Protein AF-A0A7C6S1N9-F1 (afdb_monomer_lite)

Foldseek 3Di:
DVLVCQLVAHDKDQAWDFDADPPPLQHGFTDTARWTHHVVGIDGDDDDDDPVVVVVVSVVSVVRVVVVVVCCVVVNDPDLVCVCVVPVVSD

Sequence (91 aa):
VEMIRAAMGGDSFRWPSGCYVNTGDYNHIMMAMETSITKDGVTYAPVKGTEGEVQELTDSYNHLVKLRDEVIEMGIIPAVDQWHTVNENLK

pLDDT: mean 85.08, std 4.95, range [61.66, 92.38]

Structure (mmCIF, N/CA/C/O backbone):
data_AF-A0A7C6S1N9-F1
#
_entry.id   AF-A0A7C6S1N9-F1
#
loop_
_atom_site.group_PDB
_atom_site.id
_atom_site.type_symbol
_atom_site.label_atom_id
_atom_site.label_alt_id
_atom_site.label_comp_id
_atom_site.label_asym_id
_atom_site.label_entity_id
_atom_site.label_seq_id
_atom_site.pdbx_PDB_ins_code
_atom_site.Cartn_x
_atom_site.Cartn_y
_atom_site.Cartn_z
_atom_site.occupancy
_atom_site.B_iso_or_equiv
_atom_site.auth_seq_id
_atom_site.auth_comp_id
_atom_site.auth_asym_id
_atom_site.auth_atom_id
_atom_site.pdbx_PDB_model_num
ATOM 1 N N . VAL A 1 1 ? 4.073 4.324 -17.322 1.00 68.12 1 VAL A N 1
ATOM 2 C CA . VAL A 1 1 ? 3.981 2.985 -17.972 1.00 68.12 1 VAL A CA 1
ATOM 3 C C . VAL A 1 1 ? 5.008 1.990 -17.417 1.00 68.12 1 VAL A C 1
ATOM 5 O O . VAL A 1 1 ? 4.851 0.791 -17.599 1.00 68.12 1 VAL A O 1
ATOM 8 N N . GLU A 1 2 ? 6.031 2.444 -16.687 1.00 78.75 2 GLU A N 1
ATOM 9 C CA . GLU A 1 2 ? 7.134 1.582 -16.230 1.00 78.75 2 GLU A CA 1
ATOM 10 C C . GLU A 1 2 ? 6.711 0.465 -15.265 1.00 78.75 2 GLU A C 1
ATOM 12 O O . GLU A 1 2 ? 7.218 -0.645 -15.379 1.00 78.75 2 GLU A O 1
ATOM 17 N N . MET A 1 3 ? 5.733 0.718 -14.388 1.00 79.50 3 MET A N 1
ATOM 18 C CA . MET A 1 3 ? 5.217 -0.286 -13.446 1.00 79.50 3 MET A CA 1
ATOM 19 C C . MET A 1 3 ? 4.545 -1.471 -14.154 1.00 79.50 3 MET A C 1
ATOM 21 O O . MET A 1 3 ? 4.802 -2.620 -13.814 1.00 79.50 3 MET A O 1
ATOM 25 N N . ILE A 1 4 ? 3.721 -1.203 -15.175 1.00 80.88 4 ILE A N 1
ATOM 26 C CA . ILE A 1 4 ? 3.057 -2.258 -15.957 1.00 80.88 4 ILE A CA 1
ATOM 27 C C . ILE A 1 4 ? 4.076 -3.048 -16.777 1.00 80.88 4 ILE A C 1
ATOM 29 O O . ILE A 1 4 ? 3.974 -4.266 -16.855 1.00 80.88 4 ILE A O 1
ATOM 33 N N . ARG A 1 5 ? 5.108 -2.389 -17.321 1.00 83.94 5 ARG A N 1
ATOM 34 C CA . ARG A 1 5 ? 6.216 -3.088 -17.988 1.00 83.94 5 ARG A CA 1
ATOM 35 C C . ARG A 1 5 ? 6.907 -4.074 -17.038 1.00 83.94 5 ARG A C 1
ATOM 37 O O . ARG A 1 5 ? 7.124 -5.213 -17.436 1.00 83.94 5 ARG A O 1
ATOM 44 N N . ALA A 1 6 ? 7.195 -3.667 -15.802 1.00 81.88 6 ALA A N 1
ATOM 45 C CA . ALA A 1 6 ? 7.794 -4.546 -14.795 1.00 81.88 6 ALA A CA 1
ATOM 46 C C . ALA A 1 6 ? 6.866 -5.721 -14.423 1.00 81.88 6 ALA A C 1
ATOM 48 O O . ALA A 1 6 ? 7.303 -6.871 -14.384 1.00 81.88 6 ALA A O 1
ATOM 49 N N . ALA A 1 7 ? 5.566 -5.455 -14.245 1.00 82.06 7 ALA A N 1
ATOM 50 C CA . ALA A 1 7 ? 4.557 -6.482 -13.969 1.00 82.06 7 ALA A CA 1
ATOM 51 C C . ALA A 1 7 ? 4.370 -7.475 -15.131 1.00 82.06 7 ALA A C 1
ATOM 53 O O . ALA A 1 7 ? 4.070 -8.643 -14.915 1.00 82.06 7 ALA A O 1
ATOM 54 N N . MET A 1 8 ? 4.592 -7.042 -16.374 1.00 84.19 8 MET A N 1
ATOM 55 C CA . MET A 1 8 ? 4.568 -7.911 -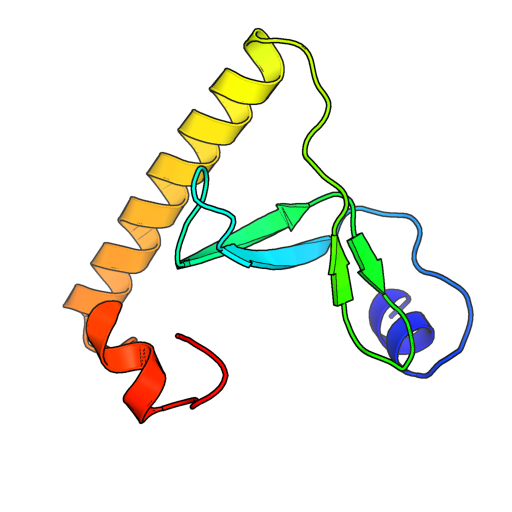17.557 1.00 84.19 8 MET A CA 1
ATOM 56 C C . MET A 1 8 ? 5.879 -8.694 -17.766 1.00 84.19 8 MET A C 1
ATOM 58 O O . MET A 1 8 ? 6.018 -9.391 -18.769 1.00 84.19 8 MET A O 1
ATOM 62 N N . GLY A 1 9 ? 6.844 -8.596 -16.842 1.00 80.69 9 GLY A N 1
ATOM 63 C CA . GLY A 1 9 ? 8.137 -9.280 -16.933 1.00 80.69 9 GLY A CA 1
ATOM 64 C C . GLY A 1 9 ? 9.185 -8.561 -17.789 1.00 80.69 9 GLY A C 1
ATOM 65 O O . GLY A 1 9 ? 10.173 -9.178 -18.179 1.00 80.69 9 GLY A O 1
ATOM 66 N N . GLY A 1 10 ? 8.971 -7.280 -18.099 1.00 83.00 10 GLY A N 1
ATOM 67 C CA . GLY A 1 10 ? 9.972 -6.404 -18.706 1.00 83.00 10 GLY A CA 1
ATOM 68 C C . GLY A 1 10 ? 10.938 -5.810 -17.674 1.00 83.00 10 GLY A C 1
ATOM 69 O O . GLY A 1 10 ? 11.173 -6.384 -16.612 1.00 83.00 10 GLY A O 1
ATOM 70 N N . ASP A 1 11 ? 11.499 -4.637 -17.982 1.00 83.94 11 ASP A N 1
ATOM 71 C CA . ASP A 1 11 ? 12.483 -3.971 -17.116 1.00 83.94 11 ASP A CA 1
ATOM 72 C C . ASP A 1 11 ? 11.941 -3.688 -15.708 1.00 83.94 11 ASP A C 1
ATOM 74 O O . ASP A 1 11 ? 10.816 -3.207 -15.547 1.00 83.94 11 ASP A O 1
ATOM 78 N N . SER A 1 12 ? 12.777 -3.929 -14.693 1.00 80.31 12 SER A N 1
ATOM 79 C CA . SER A 1 12 ? 12.414 -3.742 -13.286 1.00 80.31 12 SER A CA 1
ATOM 80 C C . SER A 1 12 ? 12.093 -2.285 -12.949 1.00 80.31 12 SER A C 1
ATOM 82 O O . SER A 1 12 ? 12.841 -1.367 -13.294 1.00 80.31 12 SER A O 1
ATOM 84 N N . PHE A 1 13 ? 11.013 -2.090 -12.193 1.00 83.44 13 PHE A N 1
ATOM 85 C CA . PHE A 1 13 ? 10.666 -0.807 -11.589 1.00 83.44 13 PHE A CA 1
ATOM 86 C C . PHE A 1 13 ? 11.532 -0.568 -10.344 1.00 83.44 13 PHE A C 1
ATOM 88 O O . PHE A 1 13 ? 11.642 -1.451 -9.499 1.00 83.44 13 PHE A O 1
ATOM 95 N N . ARG A 1 14 ? 12.179 0.602 -10.252 1.00 83.62 14 ARG A N 1
ATOM 96 C CA . ARG A 1 14 ? 13.175 0.922 -9.206 1.00 83.62 14 ARG A CA 1
ATOM 97 C C . ARG A 1 14 ? 12.727 2.009 -8.226 1.00 83.62 14 ARG A C 1
ATOM 99 O O . ARG A 1 14 ? 13.560 2.575 -7.528 1.00 83.62 14 ARG A O 1
ATOM 106 N N . TRP A 1 15 ? 11.439 2.328 -8.208 1.00 85.56 15 TRP A N 1
ATOM 107 C CA . TRP A 1 15 ? 10.881 3.353 -7.331 1.00 85.56 15 TRP A CA 1
ATOM 108 C C . TRP A 1 15 ? 9.873 2.732 -6.357 1.00 85.56 15 TRP A C 1
ATOM 110 O O . TRP A 1 15 ? 9.330 1.663 -6.648 1.00 85.56 15 TRP A O 1
ATOM 120 N N . PRO A 1 16 ? 9.598 3.387 -5.217 1.00 85.25 16 PRO A N 1
ATOM 121 C CA . PRO A 1 16 ? 8.519 2.977 -4.330 1.00 85.25 16 PRO A CA 1
ATOM 122 C C . PRO A 1 16 ? 7.167 2.960 -5.050 1.00 85.25 16 PRO A C 1
ATOM 124 O O . PRO A 1 16 ? 6.876 3.832 -5.872 1.00 85.25 16 PRO A O 1
ATOM 127 N N . SER A 1 17 ? 6.327 1.981 -4.726 1.00 87.19 17 SER A N 1
ATOM 128 C CA . SER A 1 17 ? 4.961 1.865 -5.239 1.00 87.19 17 SER A CA 1
ATOM 129 C C . SER A 1 17 ? 3.983 1.675 -4.094 1.00 87.19 17 SER A C 1
ATOM 131 O O . SER A 1 17 ? 4.309 1.076 -3.072 1.00 87.19 17 SER A O 1
ATOM 133 N N . GLY A 1 18 ? 2.748 2.135 -4.303 1.00 87.94 18 GLY A N 1
ATOM 134 C CA . GLY A 1 18 ? 1.625 1.745 -3.462 1.00 87.94 18 GLY A CA 1
ATOM 135 C C . GLY A 1 18 ? 1.425 0.232 -3.527 1.00 87.94 18 GLY A C 1
ATOM 136 O O . GLY A 1 18 ? 1.226 -0.315 -4.614 1.00 87.94 18 GLY A O 1
ATOM 137 N N . CYS A 1 19 ? 1.485 -0.437 -2.382 1.00 87.38 19 CYS A N 1
ATOM 138 C CA . CYS A 1 19 ? 1.165 -1.852 -2.247 1.00 87.38 19 CYS A CA 1
ATOM 139 C C . CYS A 1 19 ? 0.319 -2.094 -1.001 1.00 87.38 19 CYS A C 1
ATOM 141 O O . CYS A 1 19 ? 0.239 -1.248 -0.107 1.00 87.38 19 CYS A O 1
ATOM 143 N N . TYR A 1 20 ? -0.311 -3.264 -0.957 1.00 87.50 20 TYR A N 1
ATOM 144 C CA . TYR A 1 20 ? -1.066 -3.692 0.207 1.00 87.50 20 TYR A CA 1
ATOM 145 C C . TYR A 1 20 ? -0.115 -4.104 1.331 1.00 87.50 20 TYR A C 1
ATOM 147 O O . TYR A 1 20 ? 0.763 -4.942 1.115 1.00 87.50 20 TYR A O 1
ATOM 155 N N . VAL A 1 21 ? -0.291 -3.518 2.513 1.00 85.88 21 VAL A N 1
ATOM 156 C CA . VAL A 1 21 ? 0.533 -3.773 3.698 1.00 85.88 21 VAL A CA 1
ATOM 157 C C . VAL A 1 21 ? -0.349 -4.311 4.822 1.00 85.88 21 VAL A C 1
ATOM 159 O O . VAL A 1 21 ? -1.394 -3.741 5.148 1.00 85.88 21 VAL A O 1
ATOM 162 N N . ASN A 1 22 ? 0.080 -5.444 5.379 1.00 83.69 22 ASN A N 1
ATOM 163 C CA . ASN A 1 22 ? -0.546 -6.107 6.519 1.00 83.69 22 ASN A CA 1
ATOM 164 C C . ASN A 1 22 ? 0.532 -6.850 7.326 1.00 83.69 22 ASN A C 1
ATOM 166 O O . ASN A 1 22 ? 0.658 -8.070 7.236 1.00 83.69 22 ASN A O 1
ATOM 170 N N . THR A 1 23 ? 1.398 -6.100 8.013 1.00 77.75 23 THR A N 1
ATOM 171 C CA . THR A 1 23 ? 2.612 -6.630 8.672 1.00 77.75 23 THR A CA 1
ATOM 172 C C . THR A 1 23 ? 2.533 -6.697 10.195 1.00 77.75 23 THR A C 1
ATOM 174 O O . THR A 1 23 ? 3.515 -7.077 10.827 1.00 77.75 23 THR A O 1
ATOM 177 N N . GLY A 1 24 ? 1.408 -6.327 10.806 1.00 79.06 24 GLY A N 1
ATOM 178 C CA . GLY A 1 24 ? 1.262 -6.184 12.256 1.00 79.06 24 GLY A CA 1
ATOM 179 C C . GLY A 1 24 ? 1.401 -4.732 12.710 1.00 79.06 24 GLY A C 1
ATOM 180 O O . GLY A 1 24 ? 0.495 -4.227 13.372 1.00 79.06 24 GLY A O 1
ATOM 181 N N . ASP A 1 25 ? 2.473 -4.048 12.297 1.00 79.62 25 ASP A N 1
ATOM 182 C CA . ASP A 1 25 ? 2.690 -2.620 12.598 1.00 79.62 25 ASP A CA 1
ATOM 183 C C . ASP A 1 25 ? 1.773 -1.713 11.760 1.00 79.62 25 ASP A C 1
ATOM 185 O O . ASP A 1 25 ? 1.204 -0.743 12.259 1.00 79.62 25 ASP A O 1
ATOM 189 N N . TYR A 1 26 ? 1.575 -2.079 10.490 1.00 83.62 26 TYR A N 1
ATOM 190 C CA . TYR A 1 26 ? 0.678 -1.410 9.552 1.00 83.62 26 TYR A CA 1
ATOM 191 C C . TYR A 1 26 ? -0.274 -2.448 8.966 1.00 83.62 26 TYR A C 1
ATOM 193 O O . TYR A 1 26 ? 0.165 -3.392 8.303 1.00 83.62 26 TYR A O 1
ATOM 201 N N . ASN A 1 27 ? -1.573 -2.288 9.227 1.00 85.69 27 ASN A N 1
ATOM 202 C CA . ASN A 1 27 ? -2.571 -3.306 8.908 1.00 85.69 27 ASN A CA 1
ATOM 203 C C . ASN A 1 27 ? -3.653 -2.773 7.972 1.00 85.69 27 ASN A C 1
ATOM 205 O O . ASN A 1 27 ? -4.188 -1.679 8.168 1.00 85.69 27 ASN A O 1
ATOM 209 N N . HIS A 1 28 ? -4.032 -3.607 7.004 1.00 85.50 28 HIS A N 1
ATOM 210 C CA . HIS A 1 28 ? -5.158 -3.378 6.098 1.00 85.50 28 HIS A CA 1
ATOM 211 C C . HIS A 1 28 ? -5.128 -2.002 5.418 1.00 85.50 28 HIS A C 1
ATOM 213 O O . HIS A 1 28 ? -6.110 -1.251 5.454 1.00 85.50 28 HIS A O 1
ATOM 219 N N . ILE A 1 29 ? -3.986 -1.659 4.818 1.00 87.56 29 ILE A N 1
ATOM 220 C CA . ILE A 1 29 ? -3.792 -0.360 4.173 1.00 87.56 29 ILE A CA 1
ATOM 221 C C . ILE A 1 29 ? -3.026 -0.482 2.856 1.00 87.56 29 ILE A C 1
ATOM 223 O O . ILE A 1 29 ? -2.258 -1.419 2.644 1.00 87.56 29 ILE A O 1
ATOM 227 N N . MET A 1 30 ? -3.236 0.490 1.971 1.00 87.44 30 MET A N 1
ATOM 228 C CA . MET A 1 30 ? -2.426 0.690 0.771 1.00 87.44 30 MET A CA 1
ATOM 229 C C . MET A 1 30 ? -1.493 1.873 1.018 1.00 87.44 30 MET A C 1
ATOM 231 O O . MET A 1 30 ? -1.966 2.993 1.199 1.00 87.44 30 MET A O 1
ATOM 235 N N . MET A 1 31 ? -0.182 1.640 1.021 1.00 86.88 31 MET A N 1
ATOM 236 C CA . MET A 1 31 ? 0.813 2.695 1.242 1.00 86.88 31 MET A CA 1
ATOM 237 C C . MET A 1 31 ? 2.030 2.512 0.339 1.00 86.88 31 MET A C 1
ATOM 239 O O . MET A 1 31 ? 2.283 1.416 -0.166 1.00 86.88 31 MET A O 1
ATOM 243 N N . ALA A 1 32 ? 2.756 3.604 0.096 1.00 86.19 32 ALA A N 1
A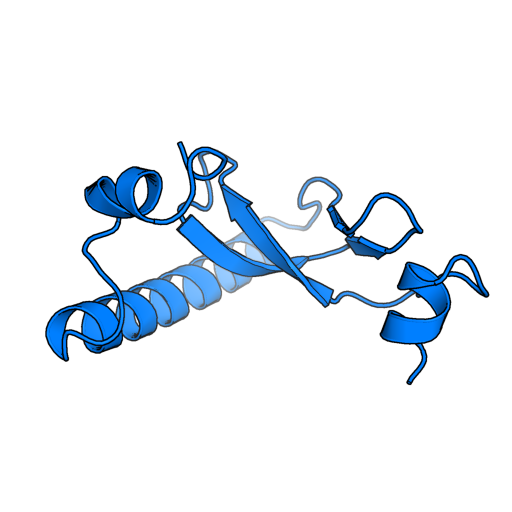TOM 244 C CA . ALA A 1 32 ? 3.981 3.562 -0.686 1.00 86.19 32 ALA A CA 1
ATOM 245 C C . ALA A 1 32 ? 5.083 2.879 0.126 1.00 86.19 32 ALA A C 1
ATOM 247 O O . ALA A 1 32 ? 5.478 3.377 1.176 1.00 86.19 32 ALA A O 1
ATOM 248 N N . MET A 1 33 ? 5.574 1.751 -0.378 1.00 85.75 33 MET A N 1
ATOM 249 C CA . MET A 1 33 ? 6.668 0.998 0.231 1.00 85.75 33 MET A CA 1
ATOM 250 C C . MET A 1 33 ? 7.801 0.826 -0.773 1.00 85.75 33 MET A C 1
ATOM 252 O O . MET A 1 33 ? 7.616 0.993 -1.983 1.00 85.75 33 MET A O 1
ATOM 256 N N . GLU A 1 34 ? 8.979 0.447 -0.282 1.00 85.56 34 GLU A N 1
ATOM 257 C CA . GLU A 1 34 ? 10.068 -0.008 -1.142 1.00 85.56 34 GLU A CA 1
ATOM 258 C C . GLU A 1 34 ? 9.687 -1.359 -1.765 1.00 85.56 34 GLU A C 1
ATOM 260 O O . GLU A 1 34 ? 9.852 -2.426 -1.171 1.00 85.56 34 GLU A O 1
ATOM 265 N N . THR A 1 35 ? 9.090 -1.291 -2.954 1.00 85.94 35 THR A N 1
ATOM 266 C CA . THR A 1 35 ? 8.494 -2.434 -3.646 1.00 85.94 35 THR A CA 1
ATOM 267 C C . THR A 1 35 ? 9.351 -2.940 -4.794 1.00 85.94 35 THR A C 1
ATOM 269 O O . THR A 1 35 ? 9.872 -2.155 -5.583 1.00 85.94 35 THR A O 1
ATOM 272 N N . SER A 1 36 ? 9.364 -4.256 -4.972 1.00 85.44 36 SER A N 1
ATOM 273 C CA . SER A 1 36 ? 9.797 -4.923 -6.194 1.00 85.44 36 SER A CA 1
ATOM 274 C C . SER A 1 36 ? 8.571 -5.445 -6.942 1.00 85.44 36 SER A C 1
ATOM 276 O O . SER A 1 36 ? 7.816 -6.267 -6.414 1.00 85.44 36 SER A O 1
ATOM 278 N N . ILE A 1 37 ? 8.360 -4.945 -8.162 1.00 85.81 37 ILE A N 1
ATOM 279 C CA . ILE A 1 37 ? 7.283 -5.385 -9.057 1.00 85.81 37 ILE A CA 1
ATOM 280 C C . ILE A 1 37 ? 7.883 -6.337 -10.090 1.00 85.81 37 ILE A C 1
ATOM 282 O O . ILE A 1 37 ? 8.758 -5.942 -10.865 1.00 85.81 37 ILE A O 1
ATOM 286 N N . THR A 1 38 ? 7.402 -7.576 -10.110 1.00 86.12 38 THR A N 1
ATOM 287 C CA . THR A 1 38 ? 7.800 -8.613 -11.070 1.00 86.12 38 THR A CA 1
ATOM 288 C C . THR A 1 38 ? 6.561 -9.267 -11.689 1.00 86.12 38 THR A C 1
ATOM 290 O O . THR A 1 38 ? 5.425 -8.909 -11.372 1.00 86.12 38 THR A O 1
ATOM 293 N N . LYS A 1 39 ? 6.762 -10.260 -12.564 1.00 86.12 39 LYS A N 1
ATOM 294 C CA . LYS A 1 39 ? 5.671 -11.081 -13.124 1.00 86.12 39 LYS A CA 1
ATOM 295 C C . LYS A 1 39 ? 4.832 -11.805 -12.063 1.00 86.12 39 LYS A C 1
ATOM 297 O O . LYS A 1 39 ? 3.696 -12.173 -12.338 1.00 86.12 39 LYS A O 1
ATOM 302 N N . ASP A 1 40 ? 5.402 -12.021 -10.878 1.00 83.06 40 ASP A N 1
ATOM 303 C CA . ASP A 1 40 ? 4.755 -12.726 -9.770 1.00 83.06 40 ASP A CA 1
ATOM 304 C C . ASP A 1 40 ? 3.946 -11.756 -8.883 1.00 83.06 40 ASP A C 1
ATOM 306 O O . ASP A 1 40 ? 3.350 -12.164 -7.889 1.00 83.06 40 ASP A O 1
ATOM 310 N N . GLY A 1 41 ? 3.897 -10.470 -9.255 1.00 81.56 41 GLY A N 1
ATOM 311 C CA . GLY A 1 41 ? 3.159 -9.423 -8.561 1.00 81.56 41 GLY A CA 1
ATOM 312 C C . GLY A 1 41 ? 4.074 -8.420 -7.864 1.00 81.56 41 GLY A C 1
ATOM 313 O O . GLY A 1 41 ? 5.192 -8.145 -8.303 1.00 81.56 41 GLY A O 1
ATOM 314 N N . VAL A 1 42 ? 3.568 -7.828 -6.784 1.00 86.81 42 VAL A N 1
ATOM 315 C CA . VAL A 1 42 ? 4.292 -6.841 -5.979 1.00 86.81 42 VAL A CA 1
ATOM 316 C C . VAL A 1 42 ? 4.717 -7.457 -4.653 1.00 86.81 42 VAL A C 1
ATOM 318 O O . VAL A 1 42 ? 3.919 -8.077 -3.955 1.00 86.81 42 VAL A O 1
ATOM 321 N N . THR A 1 43 ? 5.979 -7.260 -4.296 1.00 85.81 43 THR A N 1
ATOM 322 C CA . THR A 1 43 ? 6.521 -7.564 -2.965 1.00 85.81 43 THR A CA 1
ATOM 323 C C . THR A 1 43 ? 7.157 -6.300 -2.402 1.00 85.81 43 THR A C 1
ATOM 325 O O . THR A 1 43 ? 7.598 -5.453 -3.177 1.00 85.81 43 THR A O 1
ATOM 328 N N . TYR A 1 44 ? 7.193 -6.136 -1.082 1.00 87.00 44 TYR A N 1
ATOM 329 C CA . TYR A 1 44 ? 7.829 -4.984 -0.438 1.00 87.00 44 TYR A CA 1
ATOM 330 C C . TYR A 1 44 ? 8.870 -5.424 0.588 1.00 87.00 44 TYR A C 1
ATOM 332 O O . TYR A 1 44 ? 8.747 -6.480 1.210 1.00 87.00 44 TYR A O 1
ATOM 340 N N . ALA A 1 45 ? 9.917 -4.615 0.733 1.00 82.88 45 ALA A N 1
ATOM 341 C CA . ALA A 1 45 ? 10.947 -4.813 1.739 1.00 82.88 45 ALA A CA 1
ATOM 342 C C . ALA A 1 45 ? 10.484 -4.300 3.120 1.00 82.88 45 ALA A C 1
ATOM 344 O O . ALA A 1 45 ? 9.607 -3.435 3.196 1.00 82.88 45 ALA A O 1
ATOM 345 N N . PRO A 1 46 ? 11.074 -4.802 4.224 1.00 79.06 46 PRO A N 1
ATOM 346 C CA . PRO A 1 46 ? 10.840 -4.250 5.555 1.00 79.06 46 PRO A CA 1
ATOM 347 C C . PRO A 1 46 ? 11.224 -2.770 5.613 1.00 79.06 46 PRO A C 1
ATOM 349 O O . PRO A 1 46 ? 12.249 -2.383 5.047 1.00 79.06 46 PRO A O 1
ATOM 352 N N . VAL A 1 47 ? 10.447 -1.967 6.344 1.00 78.31 47 VAL A N 1
ATOM 353 C CA . VAL A 1 47 ? 10.750 -0.547 6.566 1.00 78.31 47 VAL A CA 1
ATOM 354 C C . VAL A 1 47 ? 12.080 -0.431 7.308 1.00 78.31 47 VAL A C 1
ATOM 356 O O . VAL A 1 47 ? 12.262 -1.008 8.380 1.00 78.31 47 VAL A O 1
ATOM 359 N N . LYS A 1 48 ? 13.023 0.310 6.727 1.00 76.38 48 LYS A N 1
ATOM 360 C CA . LYS A 1 48 ? 14.306 0.651 7.343 1.00 76.38 48 LYS A CA 1
ATOM 361 C C . LYS A 1 48 ? 14.458 2.162 7.294 1.00 76.38 48 LYS A C 1
ATOM 363 O O . LYS A 1 48 ? 14.474 2.735 6.212 1.00 76.38 48 LYS A O 1
ATOM 368 N N . GLY A 1 49 ? 14.578 2.783 8.456 1.00 79.06 49 GLY A N 1
ATOM 369 C CA . GLY A 1 49 ? 14.724 4.225 8.591 1.00 79.06 49 GLY A CA 1
ATOM 370 C C . GLY A 1 49 ? 15.143 4.592 10.005 1.00 79.06 49 GLY A C 1
ATOM 371 O O . GLY A 1 49 ? 15.253 3.733 10.884 1.00 79.06 49 GLY A O 1
ATOM 372 N N . THR A 1 50 ? 15.404 5.872 10.210 1.00 86.50 50 THR A N 1
ATOM 373 C CA . THR A 1 50 ? 15.588 6.455 11.538 1.00 86.50 50 THR A CA 1
ATOM 374 C C . THR A 1 50 ? 14.262 6.488 12.303 1.00 86.50 50 THR A C 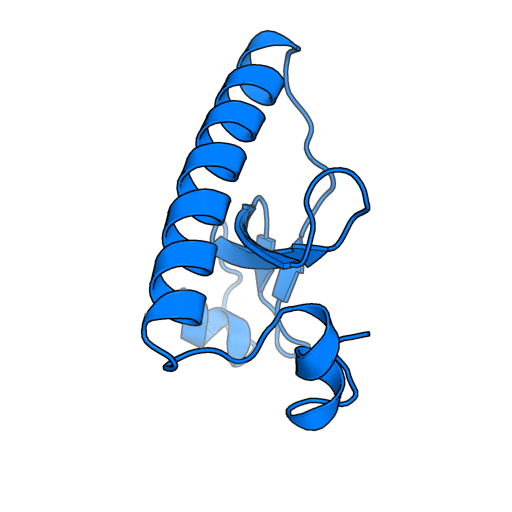1
ATOM 376 O O . THR A 1 50 ? 13.188 6.445 11.706 1.00 86.50 50 THR A O 1
ATOM 379 N N . GLU A 1 51 ? 14.314 6.596 13.633 1.00 86.62 51 GLU A N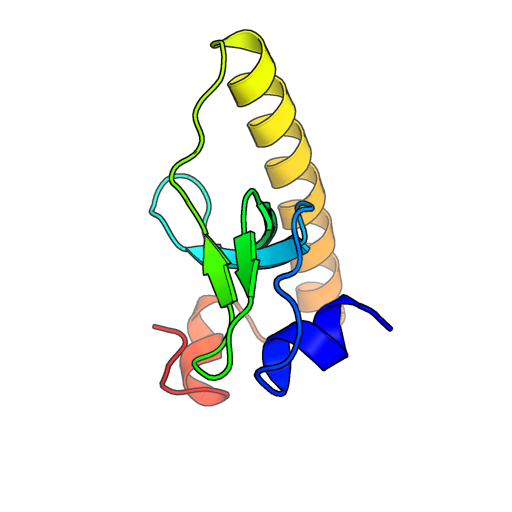 1
ATOM 380 C CA . GLU A 1 51 ? 13.100 6.678 14.465 1.00 86.62 51 GLU A CA 1
ATOM 381 C C . GLU A 1 51 ? 12.174 7.834 14.041 1.00 86.62 51 GLU A C 1
ATOM 383 O O . GLU A 1 51 ? 10.955 7.681 14.056 1.00 86.62 51 GLU A O 1
ATOM 388 N N . GLY A 1 52 ? 12.743 8.961 13.592 1.00 89.19 52 GLY A N 1
ATOM 389 C CA . GLY A 1 52 ? 11.975 10.099 13.077 1.00 89.19 52 GLY A CA 1
ATOM 390 C C . GLY A 1 52 ? 11.220 9.782 11.784 1.00 89.19 52 GLY A C 1
ATOM 391 O O . GLY A 1 52 ? 10.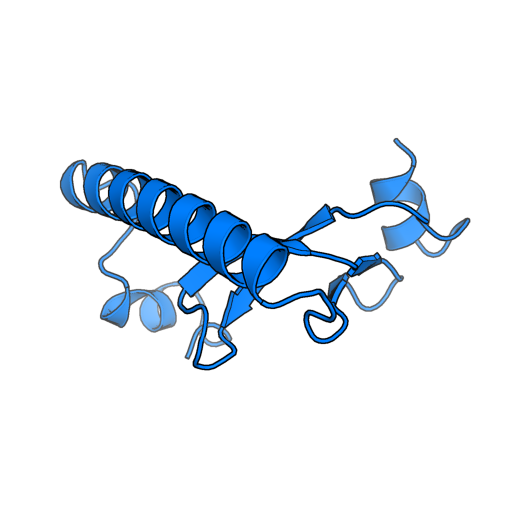031 10.067 11.686 1.00 89.19 52 GLY A O 1
ATOM 392 N N . GLU A 1 53 ? 11.871 9.124 10.822 1.00 86.62 53 GLU A N 1
ATOM 393 C CA . GLU A 1 53 ? 11.234 8.719 9.557 1.00 86.62 53 GLU A CA 1
ATOM 394 C C . GLU A 1 53 ? 10.134 7.671 9.785 1.00 86.62 53 GLU A C 1
ATOM 396 O O . GLU A 1 53 ? 9.095 7.700 9.128 1.00 86.62 53 GLU A O 1
ATOM 401 N N . VAL A 1 54 ? 10.328 6.764 10.749 1.00 86.19 54 VAL A N 1
ATOM 402 C CA . VAL A 1 54 ? 9.302 5.783 11.137 1.00 86.19 54 VAL A CA 1
ATOM 403 C C . VAL A 1 54 ? 8.106 6.466 11.807 1.00 86.19 54 VAL A C 1
ATOM 405 O O . VAL A 1 54 ? 6.962 6.069 11.571 1.00 86.19 54 VAL A O 1
ATOM 408 N N . GLN A 1 55 ? 8.332 7.514 12.604 1.00 88.88 55 GLN A N 1
ATOM 409 C CA . GLN A 1 55 ? 7.243 8.297 13.187 1.00 88.88 55 GLN A CA 1
ATOM 410 C C . GLN A 1 55 ? 6.440 9.029 12.104 1.00 88.88 55 GLN A C 1
ATOM 412 O O . GLN A 1 55 ? 5.216 8.928 12.092 1.00 88.88 55 GLN A O 1
ATOM 417 N N . GLU A 1 56 ? 7.107 9.684 11.150 1.00 89.69 56 GLU A N 1
ATOM 418 C CA . GLU A 1 56 ? 6.436 10.340 10.018 1.00 89.69 56 GLU A CA 1
ATOM 419 C C . GLU A 1 56 ? 5.635 9.340 9.169 1.00 89.69 56 GLU A C 1
ATOM 421 O O . GLU A 1 56 ? 4.505 9.620 8.756 1.00 89.69 56 GLU A O 1
ATOM 426 N N . LEU A 1 57 ? 6.180 8.137 8.952 1.00 87.75 57 LEU A N 1
ATOM 427 C CA . LEU A 1 57 ? 5.475 7.054 8.270 1.00 87.75 57 LEU A CA 1
ATOM 428 C C . LEU A 1 57 ? 4.229 6.608 9.047 1.00 87.75 57 LEU A C 1
ATOM 430 O O . LEU A 1 57 ? 3.180 6.358 8.453 1.00 87.75 57 LEU A O 1
ATOM 434 N N . THR A 1 58 ? 4.327 6.546 10.374 1.00 87.88 58 THR A N 1
ATOM 435 C CA . THR A 1 58 ? 3.216 6.183 11.263 1.00 87.88 58 THR A CA 1
ATOM 436 C C . THR A 1 58 ? 2.124 7.249 11.269 1.00 87.88 58 THR A C 1
ATOM 438 O O . THR A 1 58 ? 0.938 6.921 11.210 1.00 87.88 58 THR A O 1
ATOM 441 N N . ASP A 1 59 ? 2.495 8.526 11.247 1.00 91.44 59 ASP A N 1
ATOM 442 C CA . ASP A 1 59 ? 1.543 9.632 11.137 1.00 91.44 59 ASP A CA 1
ATOM 443 C C . ASP A 1 59 ? 0.833 9.616 9.772 1.00 91.44 59 ASP A C 1
ATOM 445 O O . ASP A 1 59 ? -0.390 9.777 9.697 1.00 91.44 59 ASP A O 1
ATOM 449 N N . SER A 1 60 ? 1.574 9.329 8.694 1.00 89.44 60 SER A N 1
ATOM 450 C CA . SER A 1 60 ? 1.013 9.119 7.354 1.00 89.44 60 SER A CA 1
ATOM 451 C C . SER A 1 60 ? 0.026 7.946 7.327 1.00 89.44 60 SER A C 1
ATOM 453 O O . SER A 1 60 ? -1.086 8.076 6.808 1.00 89.44 60 SER A O 1
ATOM 455 N N . TYR A 1 61 ? 0.383 6.824 7.956 1.00 90.81 61 TYR A N 1
ATOM 456 C CA . TYR A 1 61 ? -0.493 5.665 8.104 1.00 90.81 61 TYR A CA 1
ATOM 457 C C . TYR A 1 61 ? -1.795 6.014 8.833 1.00 90.81 61 TYR A C 1
ATOM 459 O O . TYR A 1 61 ? -2.873 5.697 8.334 1.00 90.81 61 TYR A O 1
ATOM 467 N N . ASN A 1 62 ? -1.721 6.715 9.967 1.00 90.44 62 ASN A N 1
ATOM 468 C CA . ASN A 1 62 ? -2.903 7.102 10.742 1.00 90.44 62 ASN A CA 1
ATOM 469 C C . ASN A 1 62 ? -3.862 7.984 9.932 1.00 90.44 62 ASN A C 1
ATOM 471 O O . ASN A 1 62 ? -5.083 7.822 10.001 1.00 90.44 62 ASN A O 1
ATOM 475 N N . HIS A 1 63 ? -3.318 8.890 9.119 1.00 91.44 63 HIS A N 1
ATOM 476 C CA . HIS A 1 63 ? -4.121 9.699 8.209 1.00 91.44 63 HIS A CA 1
ATOM 477 C C . HIS A 1 63 ? -4.830 8.841 7.145 1.00 91.44 63 HIS A C 1
ATOM 479 O O . HIS A 1 63 ? -6.019 9.033 6.887 1.00 91.44 63 HIS A O 1
ATOM 485 N N . LEU A 1 64 ? -4.134 7.861 6.562 1.00 90.31 64 LEU A N 1
ATOM 486 C CA . LEU A 1 64 ? -4.720 6.941 5.581 1.00 90.31 64 LEU A CA 1
ATOM 487 C C . LEU A 1 64 ? -5.774 6.014 6.200 1.00 90.31 64 LEU A C 1
ATOM 489 O O . LEU A 1 64 ? -6.788 5.742 5.560 1.00 90.31 64 LEU A O 1
ATOM 493 N N . VAL A 1 65 ? -5.567 5.561 7.438 1.00 90.19 65 VAL A N 1
ATOM 494 C CA . VAL A 1 65 ? -6.552 4.778 8.200 1.00 90.19 65 VAL A CA 1
ATOM 495 C C . VAL A 1 65 ? -7.847 5.560 8.356 1.00 90.19 65 VAL A C 1
ATOM 497 O O . VAL A 1 65 ? -8.911 5.031 8.054 1.00 90.19 65 VAL A O 1
ATOM 500 N N . LYS A 1 66 ? -7.760 6.840 8.727 1.00 92.25 66 LYS A N 1
ATOM 501 C CA . LYS A 1 66 ? -8.944 7.692 8.832 1.00 92.25 66 LYS A CA 1
ATOM 502 C C . LYS A 1 66 ? -9.692 7.792 7.500 1.00 92.25 66 LYS A C 1
ATOM 504 O O . LYS A 1 66 ? -10.904 7.618 7.472 1.00 92.25 66 LYS A O 1
ATOM 509 N N . LEU A 1 67 ? -8.974 8.012 6.397 1.00 91.00 67 LEU A N 1
ATOM 510 C CA . LEU A 1 67 ? -9.585 8.082 5.067 1.00 91.00 67 LEU A CA 1
ATOM 511 C C . LEU A 1 67 ? -10.239 6.750 4.664 1.00 91.00 67 LEU A C 1
ATOM 513 O O . LEU A 1 67 ? -11.325 6.741 4.092 1.00 91.00 67 LEU A O 1
ATOM 517 N N . ARG A 1 68 ? -9.600 5.615 4.973 1.00 89.44 68 ARG A N 1
ATOM 518 C CA . ARG A 1 68 ? -10.184 4.284 4.758 1.00 89.44 68 ARG A CA 1
ATOM 519 C C . ARG A 1 68 ? -11.487 4.139 5.540 1.00 89.44 68 ARG A C 1
ATOM 521 O O . ARG A 1 68 ? -12.477 3.693 4.969 1.00 89.44 68 ARG A O 1
ATOM 528 N N . ASP A 1 69 ? -11.484 4.512 6.813 1.00 90.06 69 ASP A N 1
ATOM 529 C CA . ASP A 1 69 ? -12.640 4.361 7.694 1.00 90.06 69 ASP A CA 1
ATOM 530 C C . ASP A 1 69 ? -13.806 5.266 7.253 1.00 90.06 69 ASP A C 1
ATOM 532 O O . ASP A 1 69 ? -14.949 4.817 7.241 1.00 90.06 69 ASP A O 1
ATOM 536 N N . GLU A 1 70 ? -13.527 6.480 6.764 1.00 92.38 70 GLU A N 1
ATOM 537 C CA . GLU A 1 70 ? -14.534 7.353 6.134 1.00 92.38 70 GLU A CA 1
ATOM 538 C C . GLU A 1 70 ? -15.174 6.691 4.897 1.00 92.38 70 GLU A C 1
ATOM 540 O O . GLU A 1 70 ? -16.389 6.737 4.711 1.00 92.38 70 GLU A O 1
ATOM 545 N N . VAL A 1 71 ? -14.382 6.022 4.054 1.00 90.62 71 VAL A N 1
ATOM 546 C CA . VAL A 1 71 ? -14.892 5.313 2.864 1.00 90.62 71 VAL A CA 1
ATOM 547 C C . VAL A 1 71 ? -15.682 4.048 3.239 1.00 90.62 71 VAL A C 1
ATOM 549 O O . VAL A 1 71 ? -16.622 3.674 2.527 1.00 90.62 71 VAL A O 1
ATOM 552 N N . ILE A 1 72 ? -15.339 3.407 4.362 1.00 90.69 72 ILE A N 1
ATOM 553 C CA . ILE A 1 72 ? -16.127 2.313 4.946 1.00 90.69 72 ILE A CA 1
ATOM 554 C C . ILE A 1 72 ? -17.479 2.841 5.435 1.00 90.69 72 ILE A C 1
ATOM 556 O O . ILE A 1 72 ? -18.512 2.239 5.146 1.00 90.69 72 ILE A O 1
ATOM 560 N N . GLU A 1 73 ? -17.502 3.992 6.109 1.00 91.62 73 GLU A N 1
ATOM 561 C CA . GLU A 1 73 ? -18.737 4.630 6.583 1.00 91.62 73 GLU A CA 1
ATOM 562 C C . GLU A 1 73 ? -19.665 5.032 5.424 1.00 91.62 73 GLU A C 1
ATOM 564 O O . GLU A 1 73 ? -20.883 4.880 5.513 1.00 91.62 73 GLU A O 1
ATOM 569 N N . MET A 1 74 ? -19.098 5.454 4.289 1.00 92.00 74 MET A N 1
ATOM 570 C CA . MET A 1 74 ? -19.854 5.713 3.056 1.00 92.00 74 MET A CA 1
ATOM 571 C C . MET A 1 74 ? -20.417 4.439 2.396 1.00 92.00 74 MET A C 1
ATOM 573 O O . MET A 1 74 ? -21.168 4.539 1.425 1.0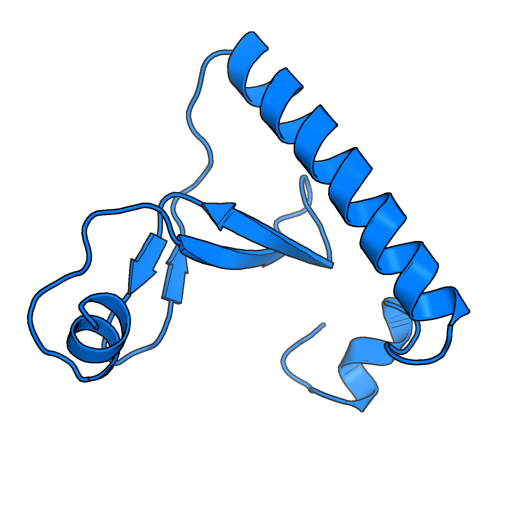0 92.00 74 MET A O 1
ATOM 577 N N . GLY A 1 75 ? -20.061 3.245 2.886 1.00 87.69 75 GLY A N 1
ATOM 578 C CA . GLY A 1 75 ? -20.539 1.958 2.377 1.00 87.69 75 GLY A CA 1
ATOM 579 C C . GLY A 1 75 ? -19.912 1.528 1.048 1.00 87.69 75 GLY A C 1
ATOM 580 O O . GLY A 1 75 ? -20.433 0.629 0.390 1.00 87.69 75 GLY A O 1
ATOM 581 N N . ILE A 1 76 ? -18.813 2.167 0.631 1.00 88.50 76 ILE A N 1
ATOM 582 C CA . ILE A 1 76 ? -18.097 1.823 -0.608 1.00 88.50 76 ILE A CA 1
ATOM 583 C C . ILE A 1 76 ? -17.187 0.612 -0.376 1.00 88.50 76 ILE A C 1
ATOM 585 O O . ILE A 1 76 ? -17.101 -0.273 -1.226 1.00 88.50 76 ILE A O 1
ATOM 589 N N . ILE A 1 77 ? -16.505 0.578 0.772 1.00 88.19 77 ILE A N 1
ATOM 590 C CA . ILE A 1 77 ? -15.638 -0.528 1.188 1.00 88.19 77 ILE A CA 1
ATOM 591 C C . ILE A 1 77 ? -16.309 -1.234 2.378 1.00 88.19 77 ILE A C 1
ATOM 593 O O . ILE A 1 77 ? -16.785 -0.555 3.286 1.00 88.19 77 ILE A O 1
ATOM 597 N N . PRO A 1 78 ? -16.376 -2.578 2.409 1.00 87.81 78 PRO A N 1
ATOM 598 C CA . PRO A 1 78 ? -16.892 -3.297 3.572 1.00 87.81 78 PRO A CA 1
ATOM 599 C C . PRO A 1 78 ? -15.987 -3.102 4.797 1.00 87.81 78 PRO A C 1
ATOM 601 O O . PRO A 1 78 ? -14.821 -2.719 4.676 1.00 87.81 78 PRO A O 1
ATOM 604 N N . ALA A 1 79 ? -16.504 -3.405 5.988 1.00 88.12 79 ALA A N 1
ATOM 605 C CA . ALA A 1 79 ? -15.700 -3.379 7.206 1.00 88.12 79 ALA A CA 1
ATOM 606 C C . ALA A 1 79 ? -14.465 -4.288 7.065 1.00 88.12 79 ALA A C 1
ATOM 608 O O . ALA A 1 79 ? -14.511 -5.306 6.374 1.00 88.12 79 ALA A O 1
ATOM 609 N N . VAL A 1 80 ? -13.347 -3.900 7.685 1.00 84.81 80 VAL A N 1
ATOM 610 C CA . VAL A 1 80 ? -12.041 -4.566 7.508 1.00 84.81 80 VAL A CA 1
ATOM 611 C C . VAL A 1 80 ? -12.111 -6.066 7.814 1.00 84.81 80 VAL A C 1
ATOM 613 O O . VAL A 1 80 ? -11.559 -6.881 7.079 1.00 84.81 80 VAL A O 1
ATOM 616 N N . ASP A 1 81 ? -12.859 -6.444 8.847 1.00 84.38 81 ASP A N 1
ATOM 617 C CA . ASP A 1 81 ? -13.101 -7.831 9.248 1.00 84.38 81 ASP A CA 1
ATOM 618 C C . ASP A 1 81 ? -13.904 -8.640 8.217 1.00 84.38 81 ASP A C 1
ATOM 620 O O . ASP A 1 81 ? -13.861 -9.866 8.233 1.00 84.38 81 ASP A O 1
ATOM 624 N N . GLN A 1 82 ? -14.598 -7.982 7.289 1.00 85.75 82 GLN A N 1
ATOM 625 C CA . GLN A 1 82 ? -15.380 -8.602 6.221 1.00 85.75 82 GLN A CA 1
ATOM 626 C C . GLN A 1 82 ? -14.627 -8.691 4.892 1.00 85.75 82 GLN A C 1
ATOM 628 O O . GLN A 1 82 ? -15.165 -9.241 3.932 1.00 85.75 82 GLN A O 1
ATOM 633 N N . TRP A 1 83 ? -13.391 -8.199 4.789 1.00 87.19 83 TRP A N 1
ATOM 634 C CA . TRP A 1 83 ? -12.661 -8.209 3.513 1.00 87.19 83 TRP A CA 1
ATOM 635 C C . TRP A 1 83 ? -12.422 -9.621 2.974 1.00 87.19 83 TRP A C 1
ATOM 637 O O . TRP A 1 83 ? -12.508 -9.835 1.762 1.00 87.19 83 TRP A O 1
ATOM 647 N N . HIS A 1 84 ? -12.249 -10.597 3.867 1.00 83.31 84 HIS A N 1
ATOM 648 C CA . HIS A 1 84 ? -12.142 -12.013 3.516 1.00 83.31 84 HIS A CA 1
ATOM 649 C C . HIS A 1 84 ? -13.363 -12.543 2.741 1.00 83.31 84 HIS A C 1
ATOM 651 O O . HIS A 1 84 ? -13.232 -13.491 1.972 1.00 83.31 84 HIS A O 1
ATOM 657 N N . THR A 1 85 ? -14.546 -11.932 2.910 1.00 84.25 85 THR A N 1
ATOM 658 C CA . THR A 1 85 ? -15.771 -12.319 2.184 1.00 84.25 85 THR A CA 1
ATOM 659 C C . THR A 1 85 ? -15.729 -11.918 0.710 1.00 84.25 85 THR A C 1
ATOM 661 O O . THR A 1 85 ? -16.396 -12.534 -0.117 1.00 84.25 85 THR A O 1
ATOM 664 N N . VAL A 1 86 ? -14.932 -10.898 0.376 1.00 83.69 86 VAL A N 1
ATOM 665 C CA . VAL A 1 86 ? -14.751 -10.393 -0.990 1.00 83.69 86 VAL A CA 1
ATOM 666 C C . VAL A 1 86 ? -13.506 -11.006 -1.636 1.00 83.69 86 VAL A C 1
ATOM 668 O O . VAL A 1 86 ? -13.494 -11.248 -2.842 1.00 83.69 86 VAL A O 1
ATOM 671 N N . ASN A 1 87 ? -12.456 -11.273 -0.852 1.00 80.94 87 ASN A N 1
ATOM 672 C CA . ASN A 1 87 ? -11.225 -11.901 -1.324 1.00 80.94 87 ASN A CA 1
ATOM 673 C C . ASN A 1 87 ? -10.624 -12.815 -0.248 1.00 80.94 87 ASN A C 1
ATOM 675 O O . ASN A 1 87 ? -10.095 -12.339 0.752 1.00 80.94 87 ASN A O 1
ATOM 679 N N . GLU A 1 88 ? -10.614 -14.126 -0.501 1.00 83.06 88 GLU A N 1
ATOM 680 C CA . GLU A 1 88 ? -10.100 -15.148 0.427 1.00 83.06 88 GLU A CA 1
ATOM 681 C C . GLU A 1 88 ? -8.603 -15.003 0.766 1.00 83.06 88 GLU A C 1
ATOM 683 O O . GLU A 1 88 ? -8.125 -15.578 1.748 1.00 83.06 88 GLU A O 1
ATOM 688 N N . ASN A 1 89 ? -7.853 -14.239 -0.036 1.00 80.00 89 ASN A N 1
ATOM 689 C CA . ASN A 1 89 ? -6.442 -13.938 0.215 1.00 80.00 89 ASN A CA 1
ATOM 690 C C . ASN A 1 89 ? -6.240 -12.795 1.229 1.00 80.00 89 ASN A C 1
ATOM 692 O O . ASN A 1 89 ? -5.112 -12.572 1.662 1.00 80.00 89 ASN A O 1
ATOM 696 N N . LEU A 1 90 ? -7.303 -12.068 1.596 1.00 74.69 90 LEU A N 1
ATOM 697 C CA . LEU A 1 90 ? -7.286 -10.980 2.579 1.00 74.69 90 LEU A CA 1
ATOM 698 C C . LEU A 1 90 ? -7.778 -11.506 3.932 1.00 74.69 90 LEU A C 1
ATOM 700 O O . LEU A 1 90 ? -8.943 -11.327 4.286 1.00 74.69 90 LEU A O 1
ATOM 704 N N . LYS A 1 91 ? -6.892 -12.212 4.638 1.00 61.66 91 LYS A N 1
ATOM 705 C CA . LYS A 1 91 ? -7.140 -12.765 5.977 1.00 61.66 91 LYS A CA 1
ATOM 706 C C . LYS A 1 91 ? -6.624 -11.857 7.080 1.00 61.66 91 LYS A C 1
ATOM 708 O O . LYS A 1 91 ? -5.574 -11.212 6.852 1.00 61.66 91 LYS A O 1
#

Secondary structure (DSSP, 8-state):
-HHHHHHTTSSPP-S-EEEEE-SSSS-SEEEEE-EEEETTEEEEPPP---HHHHHHHHHHHHHHHHHHHHHHHTTSS--GGGHHHH-TT--

Radius of gyration: 14.85 Å; chains: 1; bounding box: 36×26×33 Å